Protein AF-A8R807-F1 (afdb_monomer)

Radius of gyration: 15.03 Å; Cα contacts (8 Å, |Δi|>4): 62; chains: 1; bounding box: 28×26×41 Å

InterPro domains:
  IPR024934 Rubredoxin-like domain [PS50903] (10-49)
  IPR048574 Rubrerythrin, rubredoxin-like domain [PF21349] (13-47)

Mean predicted aligned error: 5.29 Å

pLDDT: mean 89.98, std 11.94, range [56.91, 98.44]

Solvent-accessible surface area (backbone atoms only — not comparable to full-atom values): 4228 Å² total; per-residue (Å²): 119,67,69,64,51,59,76,67,52,71,68,42,43,27,29,74,86,80,62,53,64,64,85,74,92,57,77,85,77,51,61,82,82,38,55,42,94,87,73,67,45,51,48,86,46,47,40,81,41,40,64,72,55,53,52,50,54,53,50,53,48,52,63,60,74,74,108

Foldseek 3Di:
DVVVVVVVFDKFWAFQPPGDTDDDDDLVPDDQQDADPVPRDTSVRIDIDRVVVVVVVVVVVVVVVVD

Structure (mmCIF, N/CA/C/O backbone):
data_AF-A8R807-F1
#
_entry.id   AF-A8R807-F1
#
loop_
_atom_site.group_PDB
_atom_site.id
_atom_site.type_symbol
_atom_site.label_atom_id
_atom_site.label_alt_id
_atom_site.label_comp_id
_atom_site.label_asym_id
_atom_site.label_entity_id
_atom_site.label_seq_id
_atom_site.pdbx_PDB_ins_code
_atom_site.Cartn_x
_atom_site.Cartn_y
_atom_site.Cartn_z
_atom_site.occupancy
_atom_site.B_iso_or_equiv
_atom_site.auth_seq_id
_atom_site.auth_comp_id
_atom_site.auth_asym_id
_atom_site.auth_atom_id
_atom_site.pdbx_PDB_model_num
ATOM 1 N N . MET A 1 1 ? 2.352 -16.093 22.044 1.00 57.75 1 MET A N 1
ATOM 2 C CA . MET A 1 1 ? 1.053 -16.378 21.402 1.00 57.75 1 MET A CA 1
ATOM 3 C C . MET A 1 1 ? 0.361 -15.189 20.722 1.00 57.75 1 MET A C 1
ATOM 5 O O . MET A 1 1 ? -0.336 -15.438 19.750 1.00 57.75 1 MET A O 1
ATOM 9 N N . ILE A 1 2 ? 0.507 -13.918 21.146 1.00 61.75 2 ILE A N 1
ATOM 10 C CA . ILE A 1 2 ? 0.054 -12.767 20.313 1.00 61.75 2 ILE A CA 1
ATOM 11 C C . ILE A 1 2 ? 1.128 -12.391 19.281 1.00 61.75 2 ILE A C 1
ATOM 13 O O . ILE A 1 2 ? 0.831 -12.296 18.098 1.00 61.75 2 ILE A O 1
ATOM 17 N N . LYS A 1 3 ? 2.393 -12.297 19.711 1.00 61.06 3 LYS A N 1
ATOM 18 C CA . LYS A 1 3 ? 3.539 -11.982 18.840 1.00 61.06 3 LYS A CA 1
ATOM 19 C C . LYS A 1 3 ? 3.689 -12.940 17.644 1.00 61.06 3 LYS A C 1
ATOM 21 O O . LYS A 1 3 ? 3.876 -12.488 16.530 1.00 61.06 3 LYS A O 1
ATOM 26 N N . GLU A 1 4 ? 3.510 -14.244 17.866 1.00 61.53 4 GLU A N 1
ATOM 27 C CA . GLU A 1 4 ? 3.572 -15.269 16.805 1.00 61.53 4 GLU A CA 1
ATOM 28 C C . GLU A 1 4 ? 2.421 -15.163 15.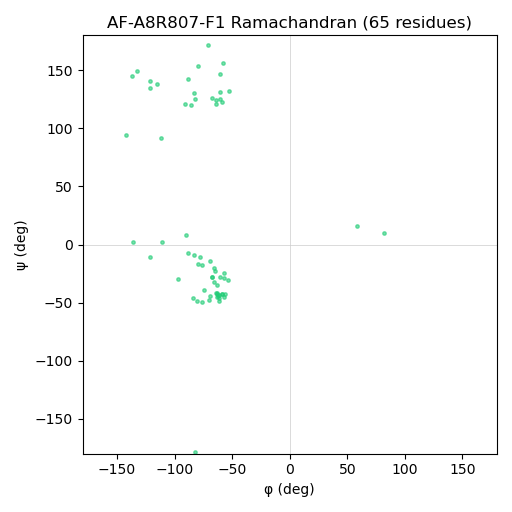794 1.00 61.53 4 GLU A C 1
ATOM 30 O O . GLU A 1 4 ? 2.584 -15.536 14.639 1.00 61.53 4 GLU A O 1
ATOM 35 N N . ARG A 1 5 ? 1.256 -14.645 16.212 1.00 63.78 5 ARG A N 1
ATOM 36 C CA . ARG A 1 5 ? 0.149 -14.370 15.290 1.00 63.78 5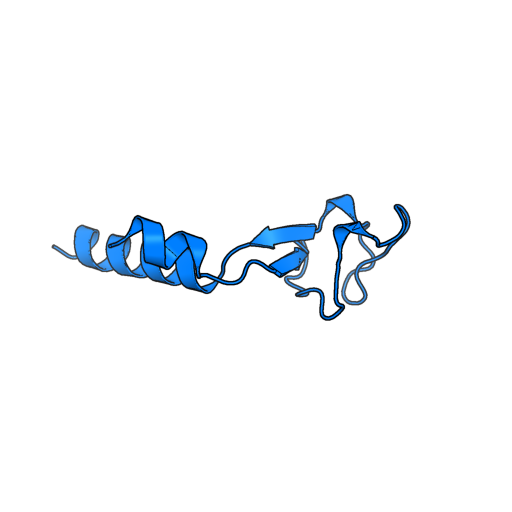 ARG A CA 1
ATOM 37 C C . ARG A 1 5 ? 0.424 -13.135 14.447 1.00 63.78 5 ARG A C 1
ATOM 39 O O . ARG A 1 5 ? 0.135 -13.188 13.265 1.00 63.78 5 ARG A O 1
ATOM 46 N N . ILE A 1 6 ? 1.018 -12.091 15.031 1.00 64.06 6 ILE A N 1
ATOM 47 C CA . ILE A 1 6 ? 1.382 -10.844 14.337 1.00 64.06 6 ILE A CA 1
ATOM 48 C C . ILE A 1 6 ? 2.402 -11.107 13.219 1.00 64.06 6 ILE A C 1
ATOM 50 O O . ILE A 1 6 ? 2.189 -10.645 12.104 1.00 64.06 6 ILE A O 1
ATOM 54 N N . ASP A 1 7 ? 3.436 -11.913 13.478 1.00 62.03 7 ASP A N 1
ATOM 55 C CA . ASP A 1 7 ? 4.437 -12.286 12.460 1.00 62.03 7 ASP A CA 1
ATOM 56 C C . ASP A 1 7 ? 3.848 -13.136 11.314 1.00 62.03 7 ASP A C 1
ATOM 58 O O . ASP A 1 7 ? 4.421 -13.207 10.230 1.00 62.03 7 ASP A O 1
ATOM 62 N N . SER A 1 8 ? 2.696 -13.779 11.532 1.00 67.12 8 SER A N 1
ATOM 63 C CA . SER A 1 8 ? 1.981 -14.568 10.520 1.00 67.12 8 SER A CA 1
ATOM 64 C C . SER A 1 8 ? 0.998 -13.737 9.680 1.00 67.12 8 SER A C 1
ATOM 66 O O . SER A 1 8 ? 0.408 -14.280 8.739 1.00 67.12 8 SER A O 1
ATOM 68 N N . MET A 1 9 ? 0.759 -12.464 10.013 1.00 71.31 9 MET A N 1
ATOM 69 C CA . MET A 1 9 ? -0.229 -11.640 9.310 1.00 71.31 9 MET A CA 1
ATOM 70 C C . MET A 1 9 ? 0.383 -11.081 8.034 1.00 71.31 9 MET A C 1
ATOM 72 O O . MET A 1 9 ? 1.427 -10.433 8.065 1.00 71.31 9 MET A O 1
ATOM 76 N N . LYS A 1 10 ? -0.278 -11.326 6.903 1.00 82.19 10 LYS A N 1
ATOM 77 C CA . LYS A 1 10 ? 0.202 -10.862 5.601 1.00 82.19 10 LYS A CA 1
ATOM 78 C C . LYS A 1 10 ? 0.214 -9.338 5.561 1.00 82.19 10 LYS A C 1
ATOM 80 O O . LYS A 1 10 ? -0.823 -8.706 5.763 1.00 82.19 10 LYS A O 1
ATOM 85 N N . THR A 1 11 ? 1.373 -8.769 5.259 1.00 89.50 11 THR A N 1
ATOM 86 C CA . THR A 1 11 ? 1.497 -7.353 4.940 1.00 89.50 11 THR A CA 1
ATOM 87 C C . THR A 1 11 ? 1.292 -7.133 3.445 1.00 89.50 11 THR A C 1
ATOM 89 O O . THR A 1 11 ? 1.657 -7.962 2.612 1.00 89.50 11 THR A O 1
ATOM 92 N N . GLN A 1 12 ? 0.628 -6.034 3.098 1.00 93.88 12 GLN A N 1
ATOM 93 C CA . GLN A 1 12 ? 0.348 -5.633 1.721 1.00 93.88 12 GLN A CA 1
ATOM 94 C C . GLN A 1 12 ? 0.695 -4.157 1.547 1.00 93.88 12 GLN A C 1
ATOM 96 O O . GLN A 1 12 ? 0.560 -3.370 2.485 1.00 93.88 12 GLN A O 1
ATOM 101 N N . TYR A 1 13 ? 1.111 -3.761 0.347 1.00 97.00 13 TYR A N 1
ATOM 102 C CA . TYR A 1 13 ? 1.313 -2.350 0.033 1.00 97.00 13 TYR A CA 1
ATOM 103 C C . TYR A 1 13 ? -0.001 -1.729 -0.408 1.00 97.00 13 TYR A C 1
ATOM 105 O O . TYR A 1 13 ? -0.588 -2.150 -1.402 1.00 97.00 13 TYR A O 1
ATOM 113 N N . MET A 1 14 ? -0.452 -0.714 0.320 1.00 97.25 14 MET A N 1
ATOM 114 C CA . MET A 1 14 ? -1.670 0.015 -0.002 1.00 97.25 14 MET A CA 1
ATOM 115 C C . MET A 1 14 ? -1.374 1.496 -0.217 1.00 97.25 14 MET A C 1
ATOM 117 O O . MET A 1 14 ? -0.673 2.119 0.581 1.00 97.25 14 MET A O 1
ATOM 121 N N . CYS A 1 15 ? -1.935 2.062 -1.282 1.00 98.19 15 CYS A N 1
ATOM 122 C CA . CYS A 1 15 ? -1.891 3.491 -1.559 1.00 98.19 15 CYS A CA 1
ATOM 123 C C . CYS A 1 15 ? -2.638 4.263 -0.459 1.00 98.19 15 CYS A C 1
ATOM 125 O O . CYS A 1 15 ? -3.837 4.063 -0.256 1.00 98.19 15 CYS A O 1
ATOM 127 N N . SER A 1 16 ? -1.939 5.166 0.226 1.00 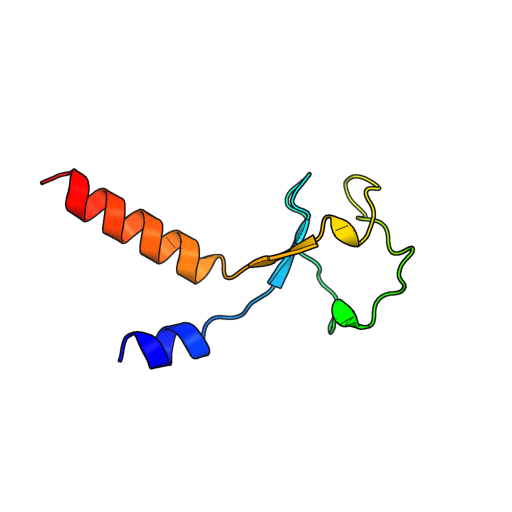97.31 16 SER A N 1
ATOM 128 C CA . SER A 1 16 ? -2.463 6.057 1.273 1.00 97.31 16 SER A CA 1
ATOM 129 C C . SER A 1 16 ? -3.561 7.000 0.769 1.00 97.31 16 SER A C 1
ATOM 131 O O . SER A 1 16 ? -4.424 7.399 1.545 1.00 97.31 16 SER A O 1
ATOM 133 N N . ILE A 1 17 ? -3.527 7.346 -0.522 1.00 98.06 17 ILE A N 1
ATOM 134 C CA . ILE A 1 17 ? -4.408 8.343 -1.136 1.00 98.06 17 ILE A CA 1
ATOM 135 C C . ILE A 1 17 ? -5.780 7.756 -1.465 1.00 98.06 17 ILE A C 1
ATOM 137 O O . ILE A 1 17 ? -6.802 8.362 -1.157 1.00 98.06 17 ILE A O 1
ATOM 141 N N . CYS A 1 18 ? -5.810 6.588 -2.114 1.00 97.81 18 CYS A N 1
ATOM 142 C CA . CYS A 1 18 ? -7.047 6.011 -2.656 1.00 97.81 18 CYS A CA 1
ATOM 143 C C . CYS A 1 18 ? -7.402 4.624 -2.110 1.00 97.81 18 CYS A C 1
ATOM 145 O O . CYS A 1 18 ? -8.503 4.145 -2.360 1.00 97.81 18 CYS A O 1
ATOM 147 N N . GLY A 1 19 ? -6.494 3.963 -1.388 1.00 96.56 19 GLY A N 1
ATOM 148 C CA . GLY A 1 19 ? -6.722 2.618 -0.861 1.00 96.56 19 GLY A CA 1
ATOM 149 C C . GLY A 1 19 ? -6.474 1.475 -1.850 1.00 96.56 19 GLY A C 1
ATOM 150 O O . GLY A 1 19 ? -6.811 0.340 -1.530 1.00 96.56 19 GLY A O 1
ATOM 151 N N . TYR A 1 20 ? -5.882 1.722 -3.029 1.00 97.38 20 TYR A N 1
ATOM 152 C CA . TYR A 1 20 ? -5.461 0.631 -3.920 1.00 97.38 20 TYR A CA 1
ATOM 153 C C . TYR A 1 20 ? -4.471 -0.292 -3.207 1.00 97.38 20 TYR A C 1
ATOM 155 O O . TYR A 1 20 ? -3.418 0.172 -2.767 1.00 97.38 20 TYR A O 1
ATOM 163 N N . VAL A 1 21 ? -4.791 -1.581 -3.122 1.00 96.88 21 VAL A N 1
ATOM 164 C CA . VAL A 1 21 ? -3.878 -2.616 -2.631 1.00 96.88 21 VAL A CA 1
ATOM 165 C C . VAL A 1 21 ? -3.118 -3.172 -3.828 1.00 96.88 21 VAL A C 1
ATOM 167 O O . VAL A 1 21 ? -3.735 -3.667 -4.766 1.00 96.88 21 VAL A O 1
ATOM 170 N N . TYR A 1 22 ? -1.791 -3.075 -3.795 1.00 96.81 22 TYR A N 1
ATOM 171 C CA . TYR A 1 22 ? -0.926 -3.632 -4.828 1.00 96.81 22 TYR A CA 1
ATOM 172 C C . TYR A 1 22 ? -1.119 -5.150 -4.924 1.00 96.81 22 TYR A C 1
ATOM 174 O O . TYR A 1 22 ? -1.106 -5.857 -3.914 1.00 96.81 22 TYR A O 1
ATOM 182 N N . ASP A 1 23 ? -1.308 -5.629 -6.147 1.00 94.94 23 ASP A N 1
ATOM 183 C CA . ASP A 1 23 ? -1.710 -6.990 -6.502 1.00 94.94 23 ASP A CA 1
ATOM 184 C C . ASP A 1 23 ? -0.597 -7.802 -7.189 1.00 94.94 23 ASP A C 1
ATOM 186 O O . ASP A 1 23 ? -0.809 -8.964 -7.535 1.00 94.94 23 ASP A O 1
ATOM 190 N N . GLY A 1 24 ? 0.595 -7.218 -7.354 1.00 93.50 24 GLY A N 1
ATOM 191 C CA . GLY A 1 24 ? 1.792 -7.916 -7.826 1.00 93.50 24 GLY A CA 1
ATOM 192 C C . GLY A 1 24 ? 2.533 -8.681 -6.723 1.00 93.50 24 GLY A C 1
ATOM 193 O O . GLY A 1 24 ? 2.137 -8.695 -5.558 1.00 93.50 24 GLY A O 1
ATOM 194 N N . GLU A 1 25 ? 3.648 -9.318 -7.089 1.00 91.38 25 GLU A N 1
ATOM 195 C CA . GLU A 1 25 ? 4.410 -10.175 -6.169 1.00 91.38 25 GLU A CA 1
ATOM 196 C C . GLU A 1 25 ? 5.242 -9.385 -5.148 1.00 91.38 25 GLU A C 1
ATOM 198 O O . GLU A 1 25 ? 5.203 -9.680 -3.955 1.00 91.38 25 GLU A O 1
ATOM 203 N N . ASP A 1 26 ? 6.015 -8.394 -5.602 1.00 93.75 26 ASP A N 1
ATOM 204 C CA . ASP A 1 26 ? 6.993 -7.685 -4.772 1.00 93.75 26 ASP A CA 1
ATOM 205 C C . ASP A 1 26 ? 7.032 -6.196 -5.124 1.00 93.75 26 ASP A C 1
ATOM 207 O O . ASP A 1 26 ? 7.770 -5.751 -6.005 1.00 93.75 26 ASP A O 1
ATOM 211 N N . PHE A 1 27 ? 6.253 -5.412 -4.381 1.00 95.06 27 PHE A N 1
ATOM 212 C CA . PHE A 1 27 ? 6.168 -3.964 -4.559 1.00 95.06 27 PHE A CA 1
ATOM 213 C C . PHE A 1 27 ? 7.525 -3.252 -4.423 1.00 95.06 27 PHE A C 1
ATOM 215 O O . PHE A 1 27 ? 7.754 -2.201 -5.027 1.00 95.06 27 PHE A O 1
ATOM 222 N N . GLN A 1 28 ? 8.461 -3.794 -3.635 1.00 94.06 28 GLN A N 1
ATOM 223 C CA . GLN A 1 28 ? 9.763 -3.152 -3.452 1.00 94.06 28 GLN A CA 1
ATOM 224 C C . GLN A 1 28 ? 10.591 -3.174 -4.738 1.00 94.06 28 GLN A C 1
ATOM 226 O O . GLN A 1 28 ? 11.346 -2.229 -4.974 1.00 94.06 28 GLN A O 1
ATOM 231 N N . LYS A 1 29 ? 10.381 -4.167 -5.610 1.00 96.12 29 LYS A N 1
ATOM 232 C CA . LYS A 1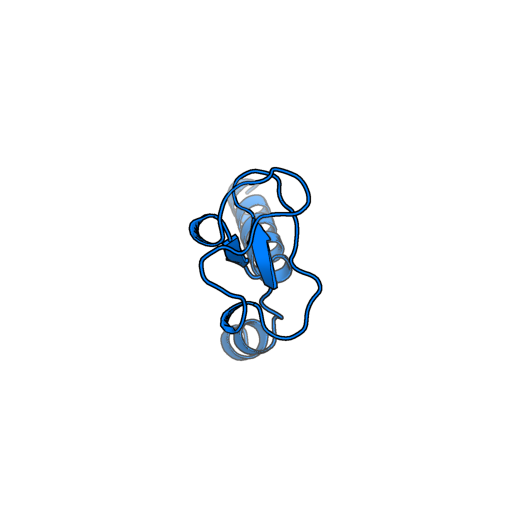 29 ? 11.042 -4.271 -6.919 1.00 96.12 29 LYS A CA 1
ATOM 233 C C . LYS A 1 29 ? 10.461 -3.360 -7.993 1.00 96.12 29 LYS A C 1
ATOM 235 O O . LYS A 1 29 ? 11.086 -3.221 -9.042 1.00 96.12 29 LYS A O 1
ATOM 240 N N . GLU A 1 30 ? 9.315 -2.732 -7.745 1.00 96.00 30 GLU A N 1
ATOM 241 C CA . GLU A 1 30 ? 8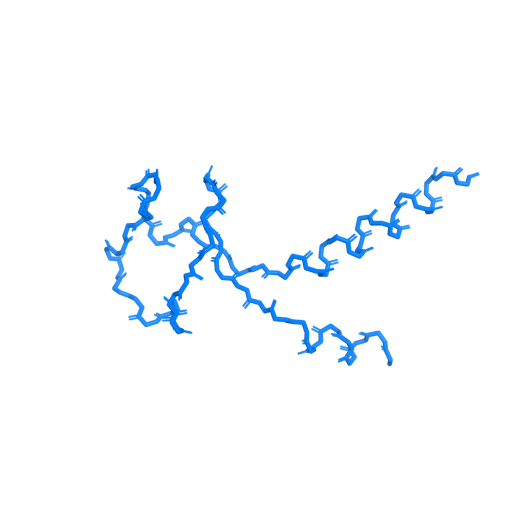.747 -1.788 -8.703 1.00 96.00 30 GLU A CA 1
ATOM 242 C C . GLU A 1 30 ? 9.696 -0.601 -8.954 1.00 96.00 30 GLU A C 1
ATOM 244 O O . GLU A 1 30 ? 10.390 -0.154 -8.032 1.00 96.00 30 GLU A O 1
ATOM 249 N N . PRO A 1 31 ? 9.731 -0.043 -10.169 1.00 96.50 31 PRO A N 1
ATOM 250 C CA . PRO A 1 31 ? 10.476 1.176 -10.462 1.00 96.50 31 PRO A CA 1
ATOM 251 C C . PRO A 1 31 ? 10.051 2.371 -9.594 1.00 96.50 31 PRO A C 1
ATOM 253 O O . PRO A 1 31 ? 8.920 2.445 -9.119 1.00 96.50 31 PRO A O 1
ATOM 256 N N . ASN A 1 32 ? 10.939 3.353 -9.411 1.00 95.75 32 ASN A N 1
ATOM 257 C CA . ASN A 1 32 ? 10.626 4.563 -8.630 1.00 95.75 32 ASN A CA 1
ATOM 258 C C . ASN A 1 32 ? 9.5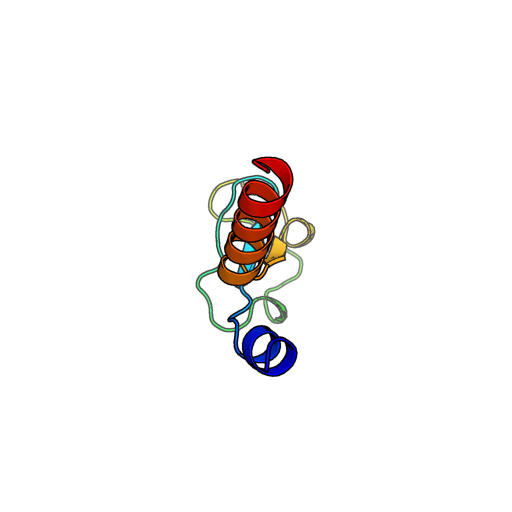34 5.437 -9.270 1.00 95.75 32 ASN A C 1
ATOM 260 O O . ASN A 1 32 ? 8.901 6.224 -8.573 1.00 95.75 32 ASN A O 1
ATOM 264 N N . ASP A 1 33 ? 9.326 5.316 -10.579 1.00 97.31 33 ASP A N 1
ATOM 265 C CA . ASP A 1 33 ? 8.285 6.000 -11.345 1.00 97.31 33 ASP A CA 1
ATOM 266 C C . ASP A 1 33 ? 6.974 5.205 -11.429 1.00 97.31 33 ASP A C 1
ATOM 268 O O . ASP A 1 33 ? 6.058 5.629 -12.131 1.00 97.31 33 ASP A O 1
ATOM 272 N N . TYR A 1 34 ? 6.847 4.093 -10.693 1.00 97.94 34 TYR A N 1
ATOM 273 C CA . TYR A 1 34 ? 5.579 3.383 -10.548 1.00 97.94 34 TYR A CA 1
ATOM 274 C C . TYR A 1 34 ? 4.469 4.338 -10.079 1.00 97.94 34 TYR A C 1
ATOM 276 O O . TYR A 1 34 ? 4.632 5.108 -9.125 1.00 97.94 34 TYR A O 1
ATOM 284 N N . ARG A 1 35 ? 3.322 4.267 -10.759 1.00 98.12 35 ARG A N 1
ATOM 285 C CA . ARG A 1 35 ? 2.131 5.088 -10.511 1.00 98.12 35 ARG A CA 1
ATOM 286 C C . ARG A 1 35 ? 0.984 4.206 -10.044 1.00 98.12 35 ARG A C 1
ATOM 288 O O . ARG A 1 35 ? 0.745 3.137 -10.599 1.00 98.12 35 ARG A O 1
ATOM 295 N N . CYS A 1 36 ? 0.238 4.673 -9.047 1.00 98.38 36 CYS A N 1
ATOM 296 C CA . CYS A 1 36 ? -0.980 4.008 -8.603 1.00 98.38 36 CYS A CA 1
ATOM 297 C C . CYS A 1 36 ? -2.007 3.932 -9.752 1.00 98.38 36 CYS A C 1
ATOM 299 O O . CYS A 1 36 ? -2.407 4.983 -10.255 1.00 98.38 36 CYS A O 1
ATOM 301 N N . PRO A 1 37 ? -2.524 2.744 -10.118 1.00 97.88 37 PRO A N 1
ATOM 302 C CA . PRO A 1 37 ? -3.447 2.598 -11.246 1.00 97.88 37 PRO A CA 1
ATOM 303 C C . PRO A 1 37 ? -4.828 3.226 -11.004 1.00 97.88 37 PRO A C 1
ATOM 305 O O . PRO A 1 37 ? -5.589 3.405 -11.951 1.00 97.88 37 PRO A O 1
ATOM 308 N N . LEU A 1 38 ? -5.166 3.560 -9.751 1.00 98.12 38 LEU A N 1
ATOM 309 C CA . LEU A 1 38 ? -6.446 4.190 -9.413 1.00 98.12 38 LEU A CA 1
ATOM 310 C C . LEU A 1 38 ? -6.379 5.717 -9.290 1.00 98.12 38 LEU A C 1
ATOM 312 O O . LEU A 1 38 ? -7.391 6.376 -9.514 1.00 98.12 38 LEU A O 1
ATOM 316 N N . CYS A 1 39 ? -5.235 6.288 -8.898 1.00 98.25 39 CYS A N 1
ATOM 317 C CA . CYS A 1 39 ? -5.142 7.722 -8.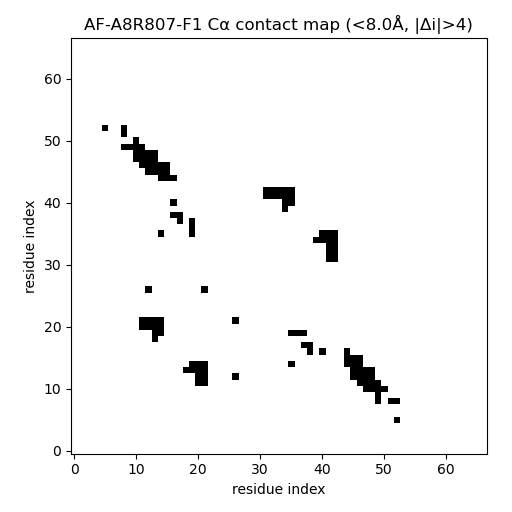588 1.00 98.25 39 CYS A CA 1
ATOM 318 C C . CYS A 1 39 ? -3.907 8.439 -9.144 1.00 98.25 39 CYS A C 1
ATOM 320 O O . CYS A 1 39 ? -3.733 9.619 -8.848 1.00 98.25 39 CYS A O 1
ATOM 322 N N . ASP A 1 40 ? -3.045 7.749 -9.892 1.00 98.06 40 ASP A N 1
ATOM 323 C CA . ASP A 1 40 ? -1.857 8.301 -10.563 1.00 98.06 40 ASP A CA 1
ATOM 324 C C . ASP A 1 40 ? -0.822 8.985 -9.639 1.00 98.06 40 ASP A C 1
ATOM 326 O O . ASP A 1 40 ? 0.072 9.701 -10.080 1.00 98.06 40 ASP A O 1
ATOM 330 N N . HIS A 1 41 ? -0.896 8.748 -8.327 1.00 98.44 41 HIS A N 1
ATOM 331 C CA . HIS A 1 41 ? 0.147 9.188 -7.395 1.00 98.44 41 HIS A CA 1
ATOM 332 C C . HIS A 1 41 ? 1.338 8.225 -7.421 1.00 98.44 41 HIS A C 1
ATOM 334 O O . HIS A 1 41 ? 1.196 7.052 -7.778 1.00 98.44 41 HIS A O 1
ATOM 340 N N . GLY A 1 42 ? 2.524 8.733 -7.080 1.00 98.12 42 GLY A N 1
ATOM 341 C CA . GLY A 1 42 ? 3.765 7.971 -7.152 1.00 98.12 42 GLY A CA 1
ATOM 342 C C . GLY A 1 42 ? 3.896 6.875 -6.092 1.00 98.12 42 GLY A C 1
ATOM 343 O O . GLY A 1 42 ? 3.096 6.752 -5.157 1.00 98.12 42 GLY A O 1
ATOM 344 N N . LYS A 1 43 ? 4.943 6.063 -6.258 1.00 97.62 43 LYS A N 1
ATOM 345 C CA . LYS A 1 43 ? 5.299 4.931 -5.394 1.00 97.62 43 LYS A CA 1
ATOM 346 C C . LYS A 1 43 ? 5.414 5.318 -3.914 1.00 97.62 43 LYS A C 1
ATOM 348 O O . LYS A 1 43 ? 5.113 4.503 -3.044 1.00 97.62 43 LYS A O 1
ATOM 353 N N . GLU A 1 44 ? 5.808 6.555 -3.621 1.00 97.38 44 GLU A N 1
ATOM 354 C CA . GLU A 1 44 ? 5.962 7.117 -2.275 1.00 97.38 44 GLU A CA 1
ATOM 355 C C . GLU A 1 44 ? 4.684 7.060 -1.425 1.00 97.38 44 GLU A C 1
ATOM 357 O O . GLU A 1 44 ? 4.765 6.999 -0.190 1.00 97.38 44 GLU A O 1
ATOM 362 N N . GLU A 1 45 ? 3.516 7.015 -2.068 1.00 98.00 45 GLU A N 1
ATOM 363 C CA . GLU A 1 45 ? 2.221 6.959 -1.394 1.00 98.00 45 GLU A CA 1
ATOM 364 C C . GLU A 1 45 ? 1.806 5.548 -0.965 1.00 98.00 45 GLU A C 1
ATOM 366 O O . GLU A 1 45 ? 0.852 5.379 -0.208 1.00 98.00 45 GLU A O 1
ATOM 371 N N . PHE A 1 46 ? 2.518 4.503 -1.380 1.00 97.94 46 PHE A N 1
ATOM 372 C CA . PHE A 1 46 ? 2.232 3.149 -0.915 1.00 97.94 46 PHE A CA 1
ATOM 373 C C . PHE A 1 46 ? 2.896 2.877 0.429 1.00 97.94 46 PHE A C 1
ATOM 375 O O . PHE A 1 46 ? 4.096 3.094 0.611 1.00 97.94 46 PHE A O 1
ATOM 382 N N . LYS A 1 47 ? 2.113 2.354 1.375 1.00 96.88 47 LYS A N 1
ATOM 383 C CA . LYS A 1 47 ? 2.571 1.963 2.711 1.00 96.88 47 LYS A CA 1
ATOM 384 C C . LYS A 1 47 ? 2.287 0.490 2.948 1.00 96.88 47 LYS A C 1
ATOM 386 O O . LYS A 1 47 ? 1.229 -0.009 2.571 1.00 96.88 47 LYS A O 1
ATOM 391 N N . GLU A 1 48 ? 3.229 -0.184 3.591 1.00 95.69 48 GLU A N 1
ATOM 392 C CA . GLU A 1 48 ? 3.030 -1.542 4.079 1.00 95.69 48 GLU A CA 1
ATOM 393 C C . GLU A 1 48 ? 1.993 -1.527 5.209 1.00 95.69 48 GLU A C 1
ATOM 395 O O . GLU A 1 48 ? 2.118 -0.760 6.166 1.00 95.69 48 GLU A O 1
ATOM 400 N N . ARG A 1 49 ? 0.944 -2.339 5.079 1.00 93.12 49 ARG A N 1
ATOM 401 C CA . ARG A 1 49 ? -0.150 -2.438 6.047 1.00 93.12 49 ARG A CA 1
ATOM 402 C C . ARG A 1 49 ? -0.540 -3.888 6.279 1.00 93.12 49 ARG A C 1
ATOM 404 O O . ARG A 1 49 ? -0.536 -4.698 5.357 1.00 93.12 49 ARG A O 1
ATOM 411 N N . SER A 1 50 ? -0.922 -4.189 7.515 1.00 92.44 50 SER A N 1
ATOM 412 C CA . SER A 1 50 ? -1.559 -5.449 7.896 1.00 92.44 50 SER A CA 1
ATOM 413 C C . SER A 1 50 ? -3.003 -5.147 8.278 1.00 92.44 50 SER A C 1
ATOM 415 O O . SER A 1 50 ? -3.295 -4.788 9.418 1.00 92.44 50 SER A O 1
ATOM 417 N N . ILE A 1 51 ? -3.911 -5.244 7.301 1.00 88.75 51 ILE A N 1
ATOM 418 C CA . ILE A 1 51 ? -5.329 -4.885 7.486 1.00 88.75 51 ILE A CA 1
ATOM 419 C C . ILE A 1 51 ? -5.944 -5.726 8.604 1.00 88.75 51 ILE A C 1
ATOM 421 O O . ILE A 1 51 ? -6.659 -5.213 9.460 1.00 88.75 51 ILE A O 1
ATOM 425 N N . GLU A 1 52 ? -5.635 -7.020 8.629 1.00 89.00 52 GLU A N 1
ATOM 426 C CA . GLU A 1 52 ? -6.171 -7.921 9.641 1.00 89.00 52 GLU A CA 1
ATOM 427 C C . GLU A 1 52 ? -5.694 -7.528 11.055 1.00 89.00 52 GLU A C 1
ATOM 429 O O . GLU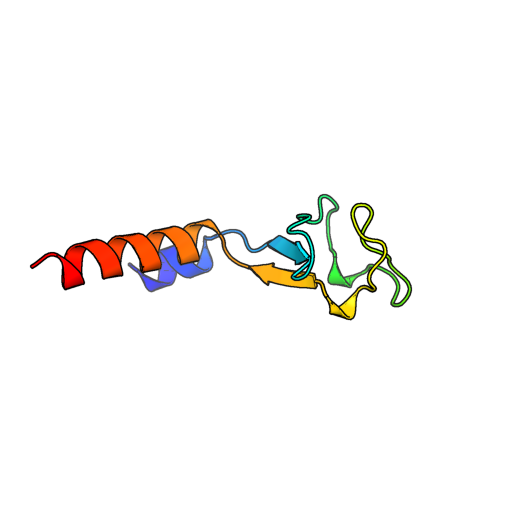 A 1 52 ? -6.475 -7.616 12.004 1.00 89.00 52 GLU A O 1
ATOM 434 N N . LEU A 1 53 ? -4.460 -7.020 11.207 1.00 89.38 53 LEU A N 1
ATOM 435 C CA . LEU A 1 53 ? -3.941 -6.561 12.500 1.00 89.38 53 LEU A CA 1
ATOM 436 C C . LEU A 1 53 ? -4.641 -5.278 12.934 1.00 89.38 53 LEU A C 1
ATOM 438 O O . LEU A 1 53 ? -5.094 -5.171 14.071 1.00 89.38 53 LEU A O 1
ATOM 442 N N . GLU A 1 54 ? -4.746 -4.314 12.025 1.00 90.56 54 GLU A N 1
ATOM 443 C CA . GLU A 1 54 ? -5.410 -3.039 12.284 1.00 90.56 54 GLU A CA 1
ATOM 444 C C . GLU A 1 54 ? -6.873 -3.241 12.699 1.00 90.56 54 GLU A C 1
ATOM 446 O O . GLU A 1 54 ? -7.326 -2.640 13.674 1.00 90.56 54 GLU A O 1
ATOM 451 N N . VAL A 1 55 ? -7.595 -4.142 12.024 1.00 90.88 55 VAL A N 1
ATOM 452 C CA . VAL A 1 55 ? -8.978 -4.503 12.371 1.00 90.88 55 VAL A CA 1
ATOM 453 C C . VAL A 1 55 ? -9.058 -5.146 13.757 1.00 90.88 55 VAL A C 1
ATOM 455 O O . VAL A 1 55 ? -9.956 -4.802 14.532 1.00 90.88 55 VAL A O 1
ATOM 458 N N . HIS A 1 56 ? -8.133 -6.049 14.099 1.00 90.44 56 HIS A N 1
ATOM 459 C CA . HIS A 1 56 ? -8.086 -6.663 15.431 1.00 90.44 56 HIS A CA 1
ATOM 460 C C . HIS A 1 56 ? -7.861 -5.614 16.525 1.00 90.44 56 HIS A C 1
ATOM 462 O O . HIS A 1 56 ? -8.615 -5.563 17.495 1.00 90.44 56 HIS A O 1
ATOM 468 N N . LEU A 1 57 ? -6.872 -4.733 16.343 1.00 90.69 57 LEU A N 1
ATOM 469 C CA . LEU A 1 57 ? -6.544 -3.681 17.307 1.00 90.69 57 LEU A CA 1
ATOM 470 C C . LEU A 1 57 ? -7.712 -2.709 17.511 1.00 90.69 57 LEU A C 1
ATOM 472 O O . LEU A 1 57 ? -8.038 -2.381 18.655 1.00 90.69 57 LEU A O 1
ATOM 476 N N . ALA A 1 58 ? -8.368 -2.297 16.423 1.00 92.56 58 ALA A N 1
ATOM 477 C CA . ALA A 1 58 ? -9.544 -1.433 16.479 1.00 92.56 58 ALA A CA 1
ATOM 478 C C . ALA A 1 58 ? -10.723 -2.115 17.197 1.00 92.56 58 ALA A C 1
ATOM 480 O O . ALA A 1 58 ? -11.399 -1.495 18.021 1.00 92.56 58 ALA A O 1
ATOM 481 N N . SER A 1 59 ? -10.949 -3.405 16.929 1.00 92.19 59 SER A N 1
ATOM 482 C CA . SER A 1 59 ? -11.994 -4.193 17.595 1.00 92.19 59 SER A CA 1
ATOM 483 C C . SER A 1 59 ? -11.734 -4.310 19.097 1.00 92.19 59 SER A C 1
ATOM 485 O O . SER A 1 59 ? -12.641 -4.080 19.899 1.00 92.19 59 SER A O 1
ATOM 487 N N . ASP A 1 60 ? -10.494 -4.606 19.490 1.00 93.25 60 ASP A N 1
ATOM 488 C CA . ASP A 1 60 ? -10.094 -4.713 20.892 1.00 93.25 60 ASP A CA 1
ATOM 489 C C . ASP A 1 60 ? -10.252 -3.380 21.633 1.00 93.25 60 ASP A C 1
AT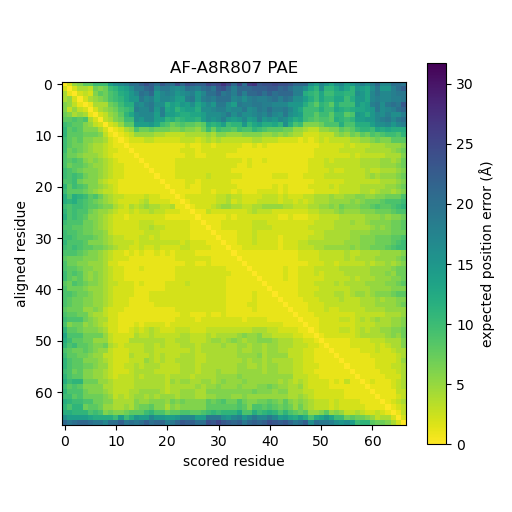OM 491 O O . ASP A 1 60 ? -10.720 -3.349 22.773 1.00 93.25 60 ASP A O 1
ATOM 495 N N . GLU A 1 61 ? -9.873 -2.266 21.003 1.00 94.88 61 GLU A N 1
ATOM 496 C CA . GLU A 1 61 ? -10.066 -0.928 21.563 1.00 94.88 61 GLU A CA 1
ATOM 497 C C . GLU A 1 61 ? -11.545 -0.610 21.786 1.00 94.88 61 GLU A C 1
ATOM 499 O O . GLU A 1 61 ? -11.920 -0.179 22.878 1.00 94.88 61 GLU A O 1
ATOM 504 N N . TYR A 1 62 ? -12.399 -0.890 20.800 1.00 94.38 62 TYR A N 1
ATOM 505 C CA . TYR A 1 62 ? -13.839 -0.691 20.930 1.00 94.38 62 TYR A CA 1
ATOM 506 C C . TYR A 1 62 ? -14.424 -1.472 22.117 1.00 94.38 62 TYR A C 1
ATOM 508 O O . TYR A 1 62 ? -15.186 -0.915 22.909 1.00 94.38 62 TYR A O 1
ATOM 516 N N . GLN A 1 63 ? -14.040 -2.743 22.293 1.00 93.38 63 GLN A N 1
ATOM 517 C CA . GLN A 1 63 ? -14.510 -3.545 23.430 1.00 93.38 63 GLN A CA 1
ATOM 518 C C . GLN A 1 63 ? -13.993 -3.020 24.778 1.00 93.38 63 GLN A C 1
ATOM 520 O O . GLN A 1 63 ? -14.707 -3.118 25.777 1.00 93.38 63 GLN A O 1
ATOM 525 N N . ARG A 1 64 ? -12.782 -2.443 24.826 1.00 93.44 64 ARG A N 1
ATOM 526 C CA . ARG A 1 64 ? -12.240 -1.809 26.041 1.00 93.44 64 ARG A CA 1
ATOM 527 C C . ARG A 1 64 ? -12.978 -0.523 26.407 1.00 93.44 64 ARG A C 1
ATOM 529 O O . ARG A 1 64 ? -13.299 -0.353 27.575 1.00 93.44 64 ARG A O 1
ATOM 536 N N . ASN A 1 65 ? -13.258 0.342 25.433 1.00 93.12 65 ASN A N 1
ATOM 537 C CA . ASN A 1 65 ? -13.870 1.658 25.664 1.00 93.12 65 ASN A CA 1
ATOM 538 C C . ASN A 1 65 ? -15.392 1.598 25.877 1.00 93.12 65 ASN A C 1
ATOM 540 O O . ASN A 1 65 ? -15.984 2.562 26.352 1.00 93.12 65 ASN A O 1
ATOM 544 N N . LYS A 1 66 ? -16.043 0.491 25.498 1.00 89.00 66 LYS A N 1
ATOM 545 C CA . LYS A 1 66 ? -17.475 0.259 25.745 1.00 89.00 66 LYS A CA 1
ATOM 546 C C . LYS A 1 66 ? -17.788 -0.134 27.202 1.00 89.00 66 LYS A C 1
ATOM 548 O O . LYS A 1 66 ? -18.956 -0.083 27.586 1.00 89.00 66 LYS A O 1
ATOM 553 N N . LYS A 1 67 ? -16.792 -0.571 27.980 1.00 56.91 67 LYS A N 1
ATOM 554 C CA . LYS A 1 67 ? -16.927 -0.823 29.426 1.00 56.91 67 LYS A CA 1
ATOM 555 C C . LYS A 1 67 ? -16.982 0.479 30.212 1.00 56.91 67 LYS A C 1
ATOM 557 O O . LYS A 1 67 ? -17.731 0.482 31.212 1.00 56.91 67 LYS A O 1
#

Nearest PDB structures (foldseek):
  1t9o-assembly2_B  TM=8.751E-01  e=7.778E-04  Clostridium pasteurianum
  2pve-assembly3_C  TM=8.885E-01  e=1.235E-03  Clostridium pasteurianum
  6gpx-assembly1_A  TM=7.396E-01  e=2.728E-03  Homo sapiens
  7sus-assembly1_A  TM=7.650E-01  e=4.055E-03  Homo sapiens
  6li2-assembly1_A  TM=6.750E-01  e=2.238E-03  Homo sapiens

Secondary structure (DSSP, 8-state):
--HHHHTTSPPEEEETTT-PBP-SS-GGGS-TT-B-TTT--BGGGEEEE-HHHHHHHHHHHHHHHT-

Sequence (67 aa):
MIKERIDSMKTQYMCSICGYVYDGEDFQKEPNDYRCPLCDHGKEEFKERSIELEVHLASDEYQRNKK

Organism: NCBI:txid428127